Protein AF-A0A4Z0E5F1-F1 (afdb_monomer_lite)

Sequence (143 aa):
MSDILRESADPSEFDPNLLFEIGPDGLGTTLGQLQGPMLRHVFALYGIDPDHRPATPKVPTKAKLSDPFAELFSIATGVLGWSPETAYAASPAEIIEANRGRTRFVNDLLRTIFGGKPDVEPESQLDAELDRAGLAALKAMTA

Structure (mmCIF, N/CA/C/O backbone):
data_AF-A0A4Z0E5F1-F1
#
_entry.id   AF-A0A4Z0E5F1-F1
#
loop_
_atom_site.group_PDB
_atom_site.id
_atom_site.type_symbol
_atom_site.label_atom_id
_atom_site.label_alt_id
_atom_site.label_comp_id
_atom_site.label_asym_id
_atom_site.label_entity_id
_atom_site.label_seq_id
_atom_site.pdbx_PDB_ins_code
_atom_site.Cartn_x
_atom_site.Cartn_y
_atom_site.Cartn_z
_atom_site.occupancy
_atom_site.B_iso_or_equiv
_atom_site.auth_seq_id
_atom_site.auth_comp_id
_atom_site.auth_asym_id
_atom_site.auth_atom_id
_atom_site.pdbx_PDB_model_num
ATOM 1 N N . MET A 1 1 ? 15.954 -13.190 -11.487 1.00 50.66 1 MET A N 1
ATOM 2 C CA . MET A 1 1 ? 15.582 -11.832 -11.954 1.00 50.66 1 MET A CA 1
ATOM 3 C C . MET A 1 1 ? 14.896 -11.893 -13.319 1.00 50.66 1 MET A C 1
ATOM 5 O O . MET A 1 1 ? 13.860 -11.265 -13.460 1.00 50.66 1 MET A O 1
ATOM 9 N N . SER A 1 2 ? 15.381 -12.704 -14.271 1.00 51.31 2 SER A N 1
ATOM 10 C CA . SER A 1 2 ? 14.668 -12.998 -15.531 1.00 51.31 2 SER A CA 1
ATOM 11 C C . SER A 1 2 ? 13.278 -13.613 -15.319 1.00 51.31 2 SER A C 1
ATOM 13 O O . SER A 1 2 ? 12.331 -13.192 -15.969 1.00 51.31 2 SER A O 1
ATOM 15 N N . ASP A 1 3 ? 13.138 -14.542 -14.367 1.00 57.66 3 ASP A N 1
ATOM 16 C CA . ASP A 1 3 ? 11.851 -15.206 -14.092 1.00 57.66 3 ASP A CA 1
ATOM 17 C C . ASP A 1 3 ? 10.790 -14.242 -13.544 1.00 57.66 3 ASP A C 1
ATOM 19 O O . ASP A 1 3 ? 9.618 -14.359 -13.873 1.00 57.66 3 ASP A O 1
ATOM 23 N N . ILE A 1 4 ? 11.219 -13.227 -12.786 1.00 62.31 4 ILE A N 1
ATOM 24 C CA . ILE A 1 4 ? 10.333 -12.199 -12.221 1.00 62.31 4 ILE A CA 1
ATOM 25 C C . ILE A 1 4 ? 9.806 -11.276 -13.328 1.00 62.31 4 ILE A C 1
ATOM 27 O O . ILE A 1 4 ? 8.624 -10.951 -13.353 1.00 62.31 4 ILE A O 1
ATOM 31 N N . LEU A 1 5 ? 10.668 -10.889 -14.276 1.00 59.75 5 LEU A N 1
ATOM 32 C CA . LEU A 1 5 ? 10.257 -10.084 -15.430 1.00 59.75 5 LEU A CA 1
ATOM 33 C C . LEU A 1 5 ? 9.300 -10.860 -16.342 1.00 59.75 5 LEU A C 1
ATOM 35 O O . LEU A 1 5 ? 8.347 -10.277 -16.850 1.00 59.75 5 LEU A O 1
ATOM 39 N N . ARG A 1 6 ? 9.520 -12.173 -16.490 1.00 60.19 6 ARG A N 1
ATOM 40 C CA . ARG A 1 6 ? 8.672 -13.080 -17.275 1.00 60.19 6 ARG A CA 1
ATOM 41 C C . ARG A 1 6 ? 7.249 -13.192 -16.731 1.00 60.19 6 ARG A C 1
ATOM 43 O O . ARG A 1 6 ? 6.327 -13.346 -17.519 1.00 60.19 6 ARG A O 1
ATOM 50 N N . GLU A 1 7 ? 7.077 -13.128 -15.414 1.00 64.44 7 GLU A N 1
ATOM 51 C CA . GLU A 1 7 ? 5.761 -13.231 -14.771 1.00 64.44 7 GLU A CA 1
ATOM 52 C C . GLU A 1 7 ? 4.989 -11.903 -14.780 1.00 64.44 7 GLU A C 1
ATOM 54 O O . GLU A 1 7 ? 3.763 -11.899 -14.826 1.00 64.44 7 GLU A O 1
ATOM 59 N N . SER A 1 8 ? 5.695 -10.768 -14.791 1.00 56.75 8 SER A N 1
ATOM 60 C CA . SER A 1 8 ? 5.079 -9.431 -14.798 1.00 56.75 8 SER A CA 1
ATOM 61 C C . SER A 1 8 ? 4.847 -8.820 -16.184 1.00 56.75 8 SER A C 1
ATOM 63 O O . SER A 1 8 ? 4.239 -7.754 -16.282 1.00 56.75 8 SER A O 1
ATOM 65 N N . ALA A 1 9 ? 5.375 -9.432 -17.244 1.00 58.25 9 ALA A N 1
ATOM 66 C CA . ALA A 1 9 ? 5.283 -8.913 -18.602 1.00 58.25 9 ALA A CA 1
ATOM 67 C C . ALA A 1 9 ? 4.198 -9.643 -19.400 1.00 58.25 9 ALA A C 1
ATOM 69 O O . ALA A 1 9 ? 4.059 -10.862 -19.306 1.00 58.25 9 ALA A O 1
ATOM 70 N N . ASP A 1 10 ? 3.461 -8.896 -20.221 1.00 60.12 10 ASP A N 1
ATOM 71 C CA . ASP A 1 10 ? 2.545 -9.489 -21.189 1.00 60.12 10 ASP A CA 1
ATOM 72 C C . ASP A 1 10 ? 3.371 -10.246 -22.250 1.00 60.12 10 ASP A C 1
ATOM 74 O O . ASP A 1 10 ? 4.252 -9.638 -22.876 1.00 60.12 10 ASP A O 1
ATOM 78 N N . PRO A 1 11 ? 3.151 -11.557 -22.467 1.00 59.50 11 PRO A N 1
ATOM 79 C CA . PRO A 1 11 ? 3.914 -12.339 -23.439 1.00 59.50 11 PRO A CA 1
ATOM 80 C C . PRO A 1 11 ? 3.794 -11.829 -24.883 1.00 59.50 11 PRO A C 1
ATOM 82 O O . PRO A 1 11 ? 4.599 -12.228 -25.722 1.00 59.50 11 PRO A O 1
ATOM 85 N N . SER A 1 12 ? 2.834 -10.949 -25.197 1.00 59.47 12 SER A N 1
ATOM 86 C CA . SER A 1 12 ? 2.772 -10.273 -26.502 1.00 59.47 12 SER A CA 1
ATOM 87 C C . SER A 1 12 ? 3.761 -9.115 -26.665 1.00 59.47 12 SER A C 1
ATOM 89 O O . SER A 1 12 ? 3.980 -8.667 -27.788 1.00 59.47 12 SER A O 1
ATOM 91 N N . GLU A 1 13 ? 4.335 -8.605 -25.574 1.00 59.66 13 GLU A N 1
ATOM 92 C CA . GLU A 1 13 ? 5.175 -7.399 -25.572 1.00 59.66 13 GLU A CA 1
ATOM 93 C C . GLU A 1 13 ? 6.626 -7.655 -25.143 1.00 59.66 13 GLU A C 1
ATOM 95 O O . GLU A 1 13 ? 7.479 -6.782 -25.315 1.00 59.66 13 GLU A O 1
ATOM 100 N N . PHE A 1 14 ? 6.931 -8.835 -24.598 1.00 60.03 14 PHE A N 1
ATOM 101 C CA . PHE A 1 14 ? 8.255 -9.157 -24.074 1.00 60.03 14 PHE A CA 1
ATOM 102 C C . PHE A 1 14 ? 8.719 -10.549 -24.505 1.00 60.03 14 PHE A C 1
ATOM 104 O O . PHE A 1 14 ? 8.094 -11.552 -24.160 1.00 60.03 14 PHE A O 1
ATOM 111 N N . ASP A 1 15 ? 9.856 -10.615 -25.204 1.00 65.31 15 ASP A N 1
ATOM 112 C CA . ASP A 1 15 ? 10.542 -11.884 -25.439 1.00 65.31 15 ASP A CA 1
ATOM 113 C C . ASP A 1 15 ? 11.332 -12.276 -24.174 1.00 65.31 15 ASP A C 1
ATOM 115 O O . ASP A 1 15 ? 12.272 -11.578 -23.786 1.00 65.31 15 ASP A O 1
ATOM 119 N N . PRO A 1 16 ? 11.008 -13.397 -23.509 1.00 60.94 16 PRO A N 1
ATOM 120 C CA . PRO A 1 16 ? 11.736 -13.853 -22.328 1.00 60.94 16 PRO A CA 1
ATOM 121 C C . PRO A 1 16 ? 13.212 -14.202 -22.587 1.00 60.94 16 PRO A C 1
ATOM 123 O O . PRO A 1 16 ? 13.975 -14.331 -21.626 1.00 60.94 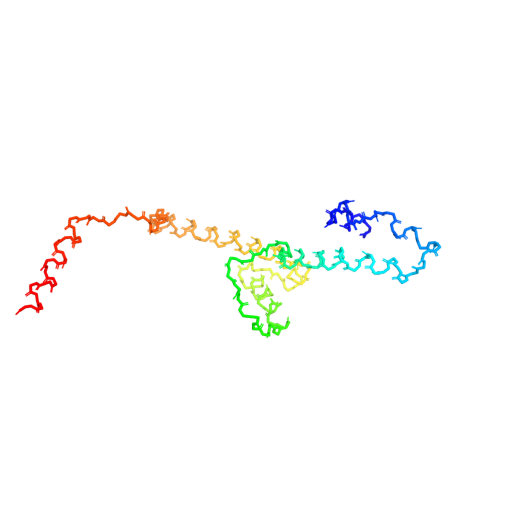16 PRO A O 1
ATOM 126 N N . ASN A 1 17 ? 13.633 -14.343 -23.846 1.00 63.91 17 ASN A N 1
ATOM 127 C CA . ASN A 1 17 ? 15.017 -14.614 -24.229 1.00 63.91 17 ASN A CA 1
ATOM 128 C C . ASN A 1 17 ? 15.845 -13.350 -24.509 1.00 63.91 17 ASN A C 1
ATOM 130 O O . ASN A 1 17 ? 17.037 -13.474 -24.787 1.00 63.91 17 ASN A O 1
ATOM 134 N N . LEU A 1 18 ? 15.281 -12.145 -24.350 1.00 64.62 18 LEU A N 1
ATOM 135 C CA . LEU A 1 18 ? 15.959 -10.875 -24.650 1.00 64.62 18 LEU A CA 1
ATOM 136 C C . LEU A 1 18 ? 17.327 -10.716 -23.964 1.00 64.62 18 LEU A C 1
ATOM 138 O O . LEU A 1 18 ? 18.261 -10.146 -24.518 1.00 64.62 18 LEU A O 1
ATOM 142 N N . LEU A 1 19 ? 17.453 -11.226 -22.733 1.00 60.19 19 LEU A N 1
ATOM 143 C CA . LEU A 1 19 ? 18.690 -11.165 -21.942 1.00 60.19 19 LEU A CA 1
ATOM 144 C C . LEU A 1 19 ? 19.780 -12.123 -22.452 1.00 60.19 19 LEU A C 1
ATOM 146 O O . LEU A 1 19 ? 20.949 -11.955 -22.112 1.00 60.19 19 LEU A O 1
ATOM 150 N N . PHE A 1 20 ? 19.403 -13.121 -23.250 1.00 61.03 20 PHE A N 1
ATOM 151 C CA . PHE A 1 20 ? 20.310 -14.064 -23.902 1.00 61.03 20 PHE A CA 1
ATOM 152 C C . PHE A 1 20 ? 20.603 -13.664 -25.357 1.00 61.03 20 PHE A C 1
ATOM 154 O O . PHE A 1 20 ? 21.629 -14.068 -25.901 1.00 61.03 20 PHE A O 1
ATOM 161 N N . GLU A 1 21 ? 19.769 -12.802 -25.947 1.00 58.47 21 GLU A N 1
ATOM 162 C CA . GLU A 1 21 ? 19.950 -12.177 -27.262 1.00 58.47 21 GLU A CA 1
ATOM 163 C C . GLU A 1 21 ? 20.731 -10.851 -27.217 1.00 58.47 21 GLU A C 1
ATOM 165 O O . GLU A 1 21 ? 20.618 -10.020 -28.114 1.00 58.47 21 GLU A O 1
ATOM 170 N N . ILE A 1 22 ? 21.671 -10.683 -26.274 1.00 55.56 22 ILE A N 1
ATOM 171 C CA . ILE A 1 22 ? 22.713 -9.622 -26.347 1.00 55.56 22 ILE A CA 1
ATOM 172 C C . ILE A 1 22 ? 23.709 -9.901 -27.509 1.00 55.56 22 ILE A C 1
ATOM 174 O O . ILE A 1 22 ? 24.846 -9.434 -27.531 1.00 55.56 22 ILE A O 1
ATOM 178 N N . GLY A 1 23 ? 23.302 -10.725 -28.477 1.00 67.69 23 GLY A N 1
ATOM 179 C CA . GLY A 1 23 ? 23.938 -10.894 -29.769 1.00 67.69 23 GLY A CA 1
ATOM 180 C C . GLY A 1 23 ? 23.649 -9.697 -30.693 1.00 67.69 23 GLY A C 1
ATOM 181 O O . GLY A 1 23 ? 23.743 -8.549 -30.262 1.00 67.69 23 GLY A O 1
ATOM 182 N N . PRO A 1 24 ? 23.366 -9.925 -31.985 1.00 56.09 24 PRO A N 1
ATOM 183 C CA . PRO A 1 24 ? 23.631 -8.974 -33.073 1.00 56.09 24 PRO A CA 1
ATOM 184 C C . PRO A 1 24 ? 22.923 -7.610 -32.984 1.00 56.09 24 PRO A C 1
ATOM 186 O O . PRO A 1 24 ? 23.399 -6.661 -33.606 1.00 56.09 24 PRO A O 1
ATOM 189 N N . ASP A 1 25 ? 21.849 -7.480 -32.205 1.00 62.22 25 ASP A N 1
ATOM 190 C CA . ASP A 1 25 ? 21.036 -6.257 -32.124 1.00 62.22 25 ASP A CA 1
ATOM 191 C C . ASP A 1 25 ? 21.588 -5.194 -31.160 1.00 62.22 25 ASP A C 1
ATOM 193 O O . ASP A 1 25 ? 21.141 -4.043 -31.169 1.00 62.22 25 ASP A O 1
ATOM 197 N N . GLY A 1 26 ? 22.614 -5.543 -30.377 1.00 66.31 26 GLY A N 1
ATOM 198 C CA . GLY A 1 26 ? 23.356 -4.619 -29.525 1.00 66.31 26 GLY A CA 1
ATOM 199 C C . GLY A 1 26 ? 22.611 -4.181 -28.258 1.00 66.31 26 GLY A C 1
ATOM 200 O O . GLY A 1 26 ? 21.388 -4.079 -28.199 1.00 66.31 26 GLY A O 1
ATOM 201 N N . LEU A 1 27 ? 23.391 -3.853 -27.224 1.00 68.88 27 LEU A N 1
ATOM 202 C CA . LEU A 1 27 ? 22.899 -3.554 -25.873 1.00 68.88 27 LEU A CA 1
ATOM 203 C C . LEU A 1 27 ? 21.816 -2.460 -25.835 1.00 68.88 27 LEU A C 1
ATOM 205 O O . LEU A 1 27 ? 20.909 -2.525 -25.013 1.00 68.88 27 LEU A O 1
ATOM 209 N N . GLY A 1 28 ? 21.904 -1.452 -26.710 1.00 69.06 28 GLY A N 1
ATOM 210 C CA . GLY A 1 28 ? 20.960 -0.331 -26.738 1.00 69.06 28 GLY A CA 1
ATOM 211 C C . GLY A 1 28 ? 19.535 -0.739 -27.120 1.00 69.06 28 GLY A C 1
ATOM 212 O O . GLY A 1 28 ? 18.579 -0.251 -26.518 1.00 69.06 28 GLY A O 1
ATOM 213 N N . THR A 1 29 ? 19.391 -1.662 -28.071 1.00 72.00 29 THR A N 1
ATOM 214 C CA . THR A 1 29 ? 18.089 -2.149 -28.552 1.00 72.00 29 THR A CA 1
ATOM 215 C C . THR A 1 29 ? 17.421 -3.015 -27.489 1.00 72.00 29 THR A C 1
ATOM 217 O O . THR A 1 29 ? 16.263 -2.787 -27.136 1.00 72.00 29 THR A O 1
ATOM 220 N N . THR A 1 30 ? 18.197 -3.917 -26.881 1.00 69.62 30 THR A N 1
ATOM 221 C CA . THR A 1 30 ? 17.765 -4.755 -25.756 1.00 69.62 30 THR A CA 1
ATOM 222 C C . THR A 1 30 ? 17.334 -3.906 -24.556 1.00 69.62 30 THR A C 1
ATOM 224 O O . THR A 1 30 ? 16.316 -4.183 -23.925 1.00 69.62 30 THR A O 1
ATOM 227 N N . LEU A 1 31 ? 18.069 -2.829 -24.246 1.00 74.50 31 LEU A N 1
ATOM 228 C CA . LEU A 1 31 ? 17.742 -1.934 -23.131 1.00 74.50 31 LEU A CA 1
ATOM 229 C C . LEU A 1 31 ? 16.443 -1.152 -23.380 1.00 74.50 31 LEU A C 1
ATOM 231 O O . LEU A 1 31 ? 15.642 -0.989 -22.459 1.00 74.50 31 LEU A O 1
ATOM 235 N N . GLY A 1 32 ? 16.214 -0.700 -24.618 1.00 77.50 32 GLY A N 1
ATOM 236 C CA . GLY A 1 32 ? 14.976 -0.021 -25.007 1.00 77.50 32 GLY A CA 1
ATOM 237 C C . GLY A 1 32 ? 13.748 -0.925 -24.884 1.00 77.50 32 GLY A C 1
ATOM 238 O O . GLY A 1 32 ? 12.707 -0.494 -24.397 1.00 77.50 32 GLY A O 1
ATOM 239 N N . GLN A 1 33 ? 13.888 -2.200 -25.244 1.00 75.25 33 GLN A N 1
ATOM 240 C CA . GLN A 1 33 ? 12.830 -3.204 -25.105 1.00 75.25 33 GLN A CA 1
ATOM 241 C C . GLN A 1 33 ? 12.569 -3.597 -23.640 1.00 75.25 33 GLN A C 1
ATOM 243 O O . GLN A 1 33 ? 11.428 -3.869 -23.277 1.00 75.25 33 GLN A O 1
ATOM 248 N N . LEU A 1 34 ? 13.587 -3.567 -22.769 1.00 77.12 34 LEU A N 1
ATOM 249 C CA . LEU A 1 34 ? 13.417 -3.837 -21.334 1.00 77.12 34 LEU A CA 1
ATOM 250 C C . LEU A 1 34 ? 12.747 -2.684 -20.572 1.00 77.12 34 LEU A C 1
ATOM 252 O O . LEU A 1 34 ? 12.178 -2.900 -19.500 1.00 77.12 34 LEU A O 1
ATOM 256 N N . GLN A 1 35 ? 12.825 -1.460 -21.100 1.00 80.31 35 GLN A N 1
ATOM 257 C CA . GLN A 1 35 ? 12.382 -0.254 -20.406 1.00 80.31 35 GLN A CA 1
ATOM 258 C C . GLN A 1 35 ? 10.892 -0.306 -20.036 1.00 80.31 35 GLN A C 1
ATOM 260 O O . GLN A 1 35 ? 10.542 -0.006 -18.895 1.00 80.31 35 GLN A O 1
ATOM 265 N N . GLY A 1 36 ? 10.024 -0.713 -20.968 1.00 78.94 36 GLY A N 1
ATOM 266 C CA . GLY A 1 36 ? 8.577 -0.830 -20.743 1.00 78.94 36 GLY A CA 1
ATOM 267 C C . GLY A 1 36 ? 8.216 -1.846 -19.649 1.00 78.94 36 GLY A C 1
ATOM 268 O O . GLY A 1 36 ? 7.591 -1.461 -18.657 1.00 78.94 36 GLY A O 1
ATOM 269 N N . PRO A 1 37 ? 8.657 -3.113 -19.765 1.00 79.88 37 PRO A N 1
ATOM 270 C CA . PRO A 1 37 ? 8.458 -4.139 -18.741 1.00 79.88 37 PRO A CA 1
ATOM 271 C C . PRO A 1 37 ? 9.008 -3.745 -17.365 1.00 79.88 37 PRO A C 1
ATOM 273 O O . PRO A 1 37 ? 8.341 -3.953 -16.354 1.00 79.88 37 PRO A O 1
ATOM 276 N N . MET A 1 38 ? 10.188 -3.115 -17.305 1.00 78.19 38 MET A N 1
ATOM 277 C CA . MET A 1 38 ? 10.747 -2.632 -16.038 1.00 78.19 38 MET A CA 1
ATOM 278 C C . MET A 1 38 ? 9.894 -1.530 -15.407 1.00 78.19 38 MET A C 1
ATOM 280 O O . MET A 1 38 ? 9.653 -1.566 -14.203 1.00 78.19 38 MET A O 1
ATOM 284 N N . LEU A 1 39 ? 9.412 -0.568 -16.197 1.00 80.62 39 LEU A N 1
ATOM 285 C CA . LEU A 1 39 ? 8.517 0.484 -15.710 1.00 80.62 39 LEU A CA 1
ATOM 286 C C . LEU A 1 39 ? 7.191 -0.084 -15.208 1.00 80.62 39 LEU A C 1
ATOM 288 O O . LEU A 1 39 ? 6.752 0.302 -14.128 1.00 80.62 39 LEU A O 1
ATOM 292 N N . ARG A 1 40 ? 6.588 -1.033 -15.934 1.00 78.88 40 ARG A N 1
ATOM 293 C CA . ARG A 1 40 ? 5.385 -1.743 -15.472 1.00 78.88 40 ARG A CA 1
ATOM 294 C C . ARG A 1 40 ? 5.627 -2.481 -14.164 1.00 78.88 40 ARG A C 1
ATOM 296 O O . ARG A 1 40 ? 4.809 -2.373 -13.259 1.00 78.88 40 ARG A O 1
ATOM 303 N N . HIS A 1 41 ? 6.755 -3.174 -14.035 1.00 75.62 41 HIS A N 1
ATOM 304 C CA . HIS A 1 41 ? 7.106 -3.866 -12.800 1.00 75.62 41 HIS A CA 1
ATOM 305 C C . HIS A 1 41 ? 7.260 -2.888 -11.629 1.00 75.62 41 HIS A C 1
ATOM 307 O O . HIS A 1 41 ? 6.713 -3.115 -10.552 1.00 75.62 41 HIS A O 1
ATOM 313 N N . VAL A 1 42 ? 7.939 -1.758 -11.848 1.00 82.31 42 VAL A N 1
ATOM 314 C CA . VAL A 1 42 ? 8.020 -0.689 -10.848 1.00 82.31 42 VAL A CA 1
ATOM 315 C C . VAL A 1 42 ? 6.622 -0.173 -10.509 1.00 82.31 42 VAL A C 1
ATOM 317 O O . VAL A 1 42 ? 6.303 -0.076 -9.336 1.00 82.31 42 VAL A O 1
ATOM 320 N N . PHE A 1 43 ? 5.743 0.092 -11.474 1.00 79.31 43 PHE A N 1
ATOM 321 C CA . PHE A 1 43 ? 4.374 0.521 -11.170 1.00 79.31 43 PHE A CA 1
ATOM 322 C C . PHE A 1 43 ? 3.584 -0.519 -10.371 1.00 79.31 43 PHE A C 1
ATOM 324 O O . PHE A 1 43 ? 2.964 -0.157 -9.370 1.00 79.31 43 PHE A O 1
ATOM 331 N N . ALA A 1 44 ? 3.698 -1.802 -10.718 1.00 72.69 44 ALA A N 1
ATOM 332 C CA . ALA A 1 44 ? 3.073 -2.896 -9.984 1.00 72.69 44 ALA A CA 1
ATOM 333 C C . ALA A 1 44 ? 3.549 -2.959 -8.521 1.00 72.69 44 ALA A C 1
ATOM 335 O O . ALA A 1 44 ? 2.728 -3.114 -7.618 1.00 72.69 44 ALA A O 1
ATOM 336 N N . LEU A 1 45 ? 4.845 -2.741 -8.255 1.00 70.31 45 LEU A N 1
ATOM 337 C CA . LEU A 1 45 ? 5.381 -2.658 -6.887 1.00 70.31 45 LEU A CA 1
ATOM 338 C C . LEU A 1 45 ? 4.783 -1.503 -6.073 1.00 70.31 45 LEU A C 1
ATOM 340 O O . LEU A 1 45 ? 4.652 -1.610 -4.855 1.00 70.31 45 LEU A O 1
ATOM 344 N N . TYR A 1 46 ? 4.407 -0.411 -6.737 1.00 69.81 46 TYR A N 1
ATOM 345 C CA . TYR A 1 46 ? 3.736 0.734 -6.119 1.00 69.81 46 TYR A CA 1
ATOM 346 C C . TYR A 1 46 ? 2.204 0.587 -6.105 1.00 69.81 46 TYR A C 1
ATOM 348 O O . TYR A 1 46 ? 1.512 1.512 -5.683 1.00 69.81 46 TYR A O 1
ATOM 356 N N . GLY A 1 47 ? 1.660 -0.550 -6.559 1.00 66.75 47 GLY A N 1
ATOM 357 C CA . GLY A 1 47 ? 0.215 -0.769 -6.679 1.00 66.75 47 GLY A CA 1
ATOM 358 C C . GLY A 1 47 ? -0.458 0.146 -7.709 1.00 66.75 47 GLY A C 1
ATOM 359 O O . GLY A 1 47 ? -1.667 0.362 -7.645 1.00 66.75 47 GLY A O 1
ATOM 360 N N . ILE A 1 48 ? 0.320 0.720 -8.628 1.00 73.69 48 ILE A N 1
ATOM 361 C CA . ILE A 1 48 ? -0.162 1.541 -9.734 1.00 73.69 48 ILE A CA 1
ATOM 362 C C . ILE A 1 48 ? -0.386 0.604 -10.919 1.00 73.69 48 ILE A C 1
ATOM 364 O O . ILE A 1 48 ? 0.561 0.006 -11.422 1.00 73.69 48 ILE A O 1
ATOM 368 N N . ASP A 1 49 ? -1.631 0.492 -11.374 1.00 73.69 49 ASP A N 1
ATOM 369 C CA . ASP A 1 49 ? -1.952 -0.156 -12.645 1.00 73.69 49 ASP A CA 1
ATOM 370 C C . ASP A 1 49 ? -1.860 0.899 -13.766 1.00 73.69 49 ASP A C 1
ATOM 372 O O . ASP A 1 49 ? -2.683 1.820 -13.802 1.00 73.69 49 ASP A O 1
ATOM 376 N N . PRO A 1 50 ? -0.847 0.829 -14.652 1.00 63.81 50 PRO A N 1
ATOM 377 C CA . PRO A 1 50 ? -0.661 1.814 -15.714 1.00 63.81 50 PRO A CA 1
ATOM 378 C C . PRO A 1 50 ? -1.750 1.754 -16.794 1.00 63.81 50 PRO A C 1
ATOM 380 O O . PRO A 1 50 ? -1.936 2.740 -17.509 1.00 63.81 50 PRO A O 1
ATOM 383 N N . ASP A 1 51 ? -2.485 0.644 -16.896 1.00 69.12 51 ASP A N 1
ATOM 384 C CA . ASP A 1 51 ? -3.578 0.457 -17.851 1.00 69.12 51 ASP A CA 1
ATOM 385 C C . ASP A 1 51 ? -4.942 0.860 -17.243 1.00 69.12 51 ASP A C 1
ATOM 387 O O . ASP A 1 51 ? -5.941 1.031 -17.954 1.00 69.12 51 ASP A O 1
ATOM 391 N N . HIS A 1 52 ? -4.981 1.128 -15.932 1.00 66.88 52 HIS A N 1
ATOM 392 C CA . HIS A 1 52 ? -6.155 1.649 -15.243 1.00 66.88 52 HIS A CA 1
ATOM 393 C C . HIS A 1 52 ? -6.372 3.133 -15.557 1.00 66.88 52 HIS A C 1
ATOM 395 O O . HIS A 1 52 ? -5.689 4.026 -15.051 1.00 66.88 52 HIS A O 1
ATOM 401 N N . ARG A 1 53 ? -7.388 3.425 -16.374 1.00 57.09 53 ARG A N 1
ATOM 402 C CA . ARG A 1 53 ? -7.797 4.801 -16.671 1.00 57.09 53 ARG A CA 1
ATOM 403 C C . ARG A 1 53 ? -8.749 5.303 -15.573 1.00 57.09 53 ARG A C 1
ATOM 405 O O . ARG A 1 53 ? -9.884 4.828 -15.515 1.00 57.09 53 ARG A O 1
ATOM 412 N N . PRO A 1 54 ? -8.352 6.264 -14.716 1.00 57.12 54 PRO A N 1
ATOM 413 C CA . PRO A 1 54 ? -9.250 6.781 -13.692 1.00 57.12 54 PRO A CA 1
ATOM 414 C C . PRO A 1 54 ? -10.435 7.507 -14.344 1.00 57.12 54 PRO A C 1
ATOM 416 O O . PRO A 1 54 ? -10.262 8.271 -15.294 1.00 57.12 54 PRO A O 1
ATOM 419 N N . ALA A 1 55 ? -11.642 7.300 -13.809 1.00 61.06 55 ALA A N 1
ATOM 420 C CA . ALA A 1 55 ? -12.882 7.896 -14.323 1.00 61.06 55 ALA A CA 1
ATOM 421 C C . ALA A 1 55 ? -12.900 9.438 -14.269 1.00 61.06 55 ALA A C 1
ATOM 423 O O . ALA A 1 55 ? -13.712 10.076 -14.936 1.00 61.06 55 ALA A O 1
ATOM 424 N N . THR A 1 56 ? -11.999 10.049 -13.495 1.00 51.88 56 THR A N 1
ATOM 425 C CA . THR A 1 56 ? -11.813 11.500 -13.430 1.00 51.88 56 THR A CA 1
ATOM 426 C C . THR A 1 56 ? -10.327 11.865 -13.512 1.00 51.88 56 THR A C 1
ATOM 428 O O . THR A 1 56 ? -9.510 11.288 -12.788 1.00 51.88 56 THR A O 1
ATOM 431 N N . PRO A 1 57 ? -9.939 12.832 -14.366 1.00 48.72 57 PRO A N 1
ATOM 432 C CA . PRO A 1 57 ? -8.567 13.309 -14.420 1.00 48.72 57 PRO A CA 1
ATOM 433 C C . PRO A 1 57 ? -8.281 14.125 -13.157 1.00 48.72 57 PRO A C 1
ATOM 435 O O . PRO A 1 57 ? -8.669 15.288 -13.044 1.00 48.72 57 PRO A O 1
ATOM 438 N N . LYS A 1 58 ? -7.603 13.520 -12.178 1.00 58.31 58 LYS A N 1
ATOM 439 C CA . LYS A 1 58 ? -6.993 14.287 -11.089 1.00 58.31 58 LYS A CA 1
ATOM 440 C C . LYS A 1 58 ? -5.857 15.112 -11.686 1.00 58.31 58 LYS A C 1
ATOM 442 O O . LYS A 1 58 ? -4.952 14.561 -12.309 1.00 58.31 58 LYS A O 1
ATOM 447 N N . VAL A 1 59 ? -5.918 16.432 -11.505 1.00 56.00 59 VAL A N 1
ATOM 448 C CA . VAL A 1 59 ? -4.809 17.336 -11.833 1.00 56.00 59 VAL A CA 1
ATOM 449 C C . VAL A 1 59 ? -3.559 16.787 -11.141 1.00 56.00 59 VAL A C 1
ATOM 451 O O . VAL A 1 59 ? -3.617 16.571 -9.929 1.00 56.00 59 VAL A O 1
ATOM 454 N N . PRO A 1 60 ? -2.456 16.525 -11.865 1.00 51.66 60 PRO A N 1
ATOM 455 C CA . PRO A 1 60 ? -1.246 16.008 -11.253 1.00 51.66 60 PRO A CA 1
ATOM 456 C C . PRO A 1 60 ? -0.652 17.105 -10.374 1.00 51.66 60 PRO A C 1
ATOM 458 O O . PRO A 1 60 ? 0.099 17.974 -10.823 1.00 51.66 60 PRO A O 1
ATOM 461 N N . THR A 1 61 ? -1.003 17.092 -9.093 1.00 56.50 61 THR A N 1
ATOM 462 C CA . THR A 1 61 ? -0.206 17.747 -8.066 1.00 56.50 61 THR A CA 1
ATOM 463 C C . THR A 1 61 ? 1.182 17.139 -8.172 1.00 56.50 61 THR A C 1
ATOM 465 O O . THR A 1 61 ? 1.313 15.918 -8.226 1.00 56.50 61 THR A O 1
ATOM 468 N N . LYS A 1 62 ? 2.221 17.975 -8.264 1.00 53.78 62 LYS A N 1
ATOM 469 C CA . LYS A 1 62 ? 3.616 17.520 -8.276 1.00 53.78 62 LYS A CA 1
ATOM 470 C C . LYS A 1 62 ? 3.875 16.751 -6.979 1.00 53.78 62 LYS A C 1
ATOM 472 O O . LYS A 1 62 ? 4.223 17.358 -5.969 1.00 53.78 62 LYS A O 1
ATOM 477 N N . ALA A 1 63 ? 3.640 15.443 -6.994 1.00 53.75 63 ALA A N 1
ATOM 478 C CA . ALA A 1 63 ? 3.888 14.573 -5.864 1.00 53.75 63 ALA A CA 1
ATOM 479 C C . ALA A 1 63 ? 5.395 14.605 -5.621 1.00 53.75 63 ALA A C 1
ATOM 481 O O . ALA A 1 63 ? 6.188 14.193 -6.470 1.00 53.75 63 ALA A O 1
ATOM 482 N N . LYS A 1 64 ? 5.811 15.183 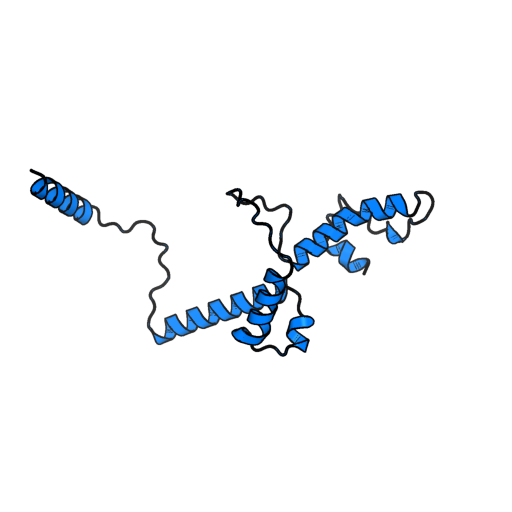-4.494 1.00 56.66 64 LYS A N 1
ATOM 483 C CA . LYS A 1 64 ? 7.198 15.064 -4.056 1.00 56.66 64 LYS A CA 1
ATOM 484 C C . LYS A 1 64 ? 7.395 13.592 -3.718 1.00 56.66 64 LYS A C 1
ATOM 486 O O . LYS A 1 64 ? 6.701 13.074 -2.856 1.00 56.66 64 LYS A O 1
ATOM 491 N N . LEU A 1 65 ? 8.331 12.924 -4.389 1.00 53.84 65 LEU A N 1
ATOM 492 C CA . LEU A 1 65 ? 8.609 11.492 -4.201 1.00 53.84 65 LEU A CA 1
ATOM 493 C C . LEU A 1 65 ? 8.920 11.121 -2.732 1.00 53.84 65 LEU A C 1
ATOM 495 O O . LEU A 1 65 ? 8.795 9.965 -2.346 1.00 53.84 65 LEU A O 1
ATOM 499 N N . SER A 1 66 ? 9.301 12.104 -1.908 1.00 57.19 66 SER A N 1
ATOM 500 C CA . SER A 1 66 ? 9.543 11.941 -0.472 1.00 57.19 66 SER A CA 1
ATOM 501 C C . SER A 1 66 ? 8.283 11.691 0.366 1.00 57.19 66 SER A C 1
ATOM 503 O O . SER A 1 66 ? 8.397 11.090 1.427 1.00 57.19 66 SER A O 1
ATOM 505 N N . ASP A 1 67 ? 7.109 12.157 -0.071 1.00 68.31 67 ASP A N 1
ATOM 506 C CA . ASP A 1 67 ? 5.850 12.020 0.684 1.00 68.31 67 ASP A CA 1
ATOM 507 C C . ASP A 1 67 ? 5.334 10.567 0.773 1.00 68.31 67 ASP A C 1
ATOM 509 O O . ASP A 1 67 ? 5.101 10.088 1.884 1.00 68.31 67 ASP A O 1
ATOM 513 N N . PRO A 1 68 ? 5.204 9.812 -0.340 1.00 77.06 68 PRO A N 1
ATOM 514 C CA . PRO A 1 68 ? 4.541 8.506 -0.303 1.00 77.06 68 PRO A CA 1
ATOM 515 C C . PRO A 1 68 ? 5.315 7.444 0.488 1.00 77.06 68 PRO A C 1
ATOM 517 O O . PRO A 1 68 ? 4.712 6.611 1.159 1.00 77.06 68 PRO A O 1
ATOM 520 N N . PHE A 1 69 ? 6.651 7.474 0.471 1.00 83.31 69 PHE A N 1
ATOM 521 C CA . PHE A 1 69 ? 7.448 6.530 1.261 1.00 83.31 69 PHE A CA 1
ATOM 522 C C . PHE A 1 69 ? 7.385 6.807 2.761 1.00 83.31 69 PHE A C 1
ATOM 524 O O . PHE A 1 69 ? 7.339 5.865 3.551 1.00 83.31 69 PHE A O 1
ATOM 531 N N . ALA A 1 70 ? 7.361 8.082 3.161 1.00 87.94 70 ALA A N 1
ATOM 532 C CA . ALA A 1 70 ? 7.212 8.449 4.564 1.00 87.94 70 ALA A CA 1
ATOM 533 C C . ALA A 1 70 ? 5.845 8.007 5.108 1.00 87.94 70 ALA A C 1
ATOM 535 O O . ALA A 1 70 ? 5.761 7.494 6.224 1.00 87.94 70 ALA A O 1
ATOM 536 N N . GLU A 1 71 ? 4.792 8.139 4.297 1.00 90.12 71 GLU A N 1
ATOM 537 C CA . GLU A 1 71 ? 3.450 7.663 4.631 1.00 90.12 71 GLU A CA 1
ATOM 538 C C . GLU A 1 71 ? 3.412 6.136 4.790 1.00 90.12 71 GLU A C 1
ATOM 540 O O . GLU A 1 71 ? 2.974 5.639 5.828 1.00 90.12 71 GLU A O 1
ATOM 545 N N . LEU A 1 72 ? 3.948 5.380 3.827 1.00 92.25 72 LEU A N 1
ATOM 546 C CA . LEU A 1 72 ? 4.011 3.914 3.904 1.00 92.25 72 LEU A CA 1
ATOM 547 C C . LEU A 1 72 ? 4.813 3.433 5.116 1.00 92.25 72 LEU A C 1
ATOM 549 O O . LEU A 1 72 ? 4.390 2.517 5.822 1.00 92.25 72 LEU A O 1
ATOM 553 N N . PHE A 1 73 ? 5.942 4.081 5.402 1.00 93.94 73 PHE A N 1
ATOM 554 C CA . PHE A 1 73 ? 6.757 3.757 6.566 1.00 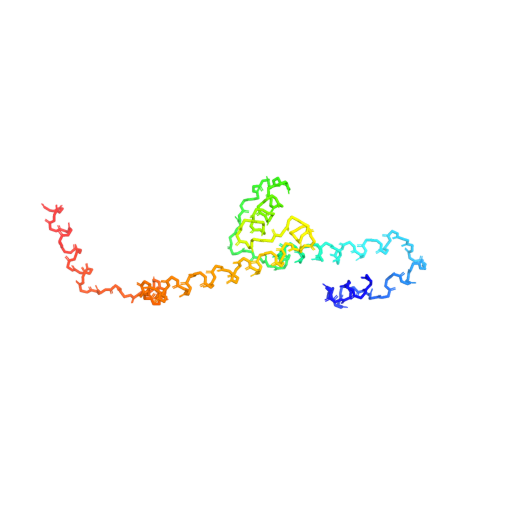93.94 73 PHE A CA 1
ATOM 555 C C . PHE A 1 73 ? 6.020 4.056 7.881 1.00 93.94 73 PHE A C 1
ATOM 557 O O . PHE A 1 73 ? 6.093 3.267 8.828 1.00 93.94 73 PHE A O 1
ATOM 564 N N . SER A 1 74 ? 5.261 5.155 7.937 1.00 93.88 74 SER A N 1
ATOM 565 C CA . SER A 1 74 ? 4.415 5.497 9.085 1.00 93.88 74 SER A CA 1
ATOM 566 C C . SER A 1 74 ? 3.278 4.492 9.283 1.00 93.88 74 SER A C 1
ATOM 568 O O . SER A 1 74 ? 3.032 4.062 10.410 1.00 93.88 74 SER A O 1
ATOM 570 N N . ILE A 1 75 ? 2.630 4.045 8.204 1.00 95.44 75 ILE A N 1
ATOM 571 C CA . ILE A 1 75 ? 1.604 2.995 8.252 1.00 95.44 75 ILE A CA 1
ATOM 572 C C . ILE A 1 75 ? 2.206 1.687 8.776 1.00 95.44 75 ILE A C 1
ATOM 574 O O . ILE A 1 75 ? 1.662 1.087 9.705 1.00 95.44 75 ILE A O 1
ATOM 578 N N . ALA A 1 76 ? 3.342 1.259 8.226 1.00 95.69 76 ALA A N 1
ATOM 579 C CA . ALA A 1 76 ? 3.973 -0.001 8.600 1.00 95.69 76 ALA A CA 1
ATOM 580 C C . ALA A 1 76 ? 4.428 -0.014 10.068 1.00 95.69 76 ALA A C 1
ATOM 582 O O . ALA A 1 76 ? 4.097 -0.931 10.818 1.00 95.69 76 ALA A O 1
ATOM 583 N N . THR A 1 77 ? 5.138 1.020 10.513 1.00 96.44 77 THR A N 1
ATOM 584 C CA . THR A 1 77 ? 5.683 1.063 11.881 1.00 96.44 77 THR A CA 1
ATOM 585 C C . THR A 1 77 ? 4.659 1.498 12.930 1.00 96.44 77 THR A C 1
ATOM 587 O O . THR A 1 77 ? 4.750 1.086 14.084 1.00 96.44 77 THR A O 1
ATOM 590 N N . GLY A 1 78 ? 3.653 2.288 12.543 1.00 94.31 78 GLY A N 1
ATOM 591 C CA . GLY A 1 78 ? 2.608 2.782 13.438 1.00 94.31 78 GLY A CA 1
ATOM 592 C C . GLY A 1 78 ? 1.369 1.891 13.479 1.00 94.31 78 GLY A C 1
ATOM 593 O O . GLY A 1 78 ? 1.015 1.359 14.528 1.00 94.31 78 GLY A O 1
ATOM 594 N N . VAL A 1 79 ? 0.685 1.729 12.343 1.00 92.06 79 VAL A N 1
ATOM 595 C CA . VAL A 1 79 ? -0.620 1.041 12.276 1.00 92.06 79 VAL A CA 1
ATOM 596 C C . VAL A 1 79 ? -0.461 -0.478 12.334 1.00 92.06 79 VAL A C 1
ATOM 598 O O . VAL A 1 79 ? -1.209 -1.161 13.044 1.00 92.06 79 VAL A O 1
ATOM 601 N N . LEU A 1 80 ? 0.507 -1.007 11.582 1.00 94.75 80 LEU A N 1
ATOM 602 C CA . LEU A 1 80 ? 0.783 -2.444 11.518 1.00 94.75 80 LEU A CA 1
ATOM 603 C C . LEU A 1 80 ? 1.703 -2.921 12.647 1.00 94.75 80 LEU A C 1
ATOM 605 O O . LEU A 1 80 ? 1.698 -4.108 12.969 1.00 94.75 80 LEU A O 1
ATOM 609 N N . GLY A 1 81 ? 2.449 -2.005 13.273 1.00 94.62 81 GLY A N 1
ATOM 610 C CA . GLY A 1 81 ? 3.372 -2.312 14.367 1.00 94.62 81 GLY A CA 1
ATOM 611 C C . GLY A 1 81 ? 4.597 -3.116 13.927 1.00 94.62 81 GLY A C 1
ATOM 612 O O . GLY A 1 81 ? 5.166 -3.856 14.728 1.00 94.62 81 GLY A O 1
ATOM 613 N N . TRP A 1 82 ? 4.982 -3.027 12.653 1.00 97.00 82 TRP A N 1
ATOM 614 C CA . TRP A 1 82 ? 6.182 -3.681 12.136 1.00 97.00 82 TRP A CA 1
ATOM 615 C C . TRP A 1 82 ? 7.450 -2.986 12.632 1.00 97.00 82 TRP A C 1
ATOM 617 O O . TRP A 1 82 ? 7.456 -1.782 12.895 1.00 97.00 82 TRP A O 1
ATOM 627 N N . SER A 1 83 ? 8.549 -3.737 12.727 1.00 97.06 83 SER A N 1
ATOM 628 C CA . SER A 1 83 ? 9.854 -3.127 12.988 1.00 97.06 83 SER A CA 1
ATOM 629 C C . SER A 1 83 ? 10.300 -2.284 11.784 1.00 97.06 83 SER A C 1
ATOM 631 O O . SER A 1 83 ? 9.911 -2.596 10.652 1.00 97.06 83 SER A O 1
ATOM 633 N N . PRO A 1 84 ? 11.138 -1.249 11.980 1.00 96.00 84 PRO A N 1
ATOM 634 C CA . PRO A 1 84 ? 11.709 -0.474 10.880 1.00 96.00 84 PRO A CA 1
ATOM 635 C C . PRO A 1 84 ? 12.361 -1.343 9.800 1.00 96.00 84 PRO A C 1
ATOM 637 O O . PRO A 1 84 ? 12.164 -1.102 8.614 1.00 96.00 84 PRO A O 1
ATOM 640 N N . GLU A 1 85 ? 13.093 -2.382 10.198 1.00 95.06 85 GLU A N 1
ATOM 641 C CA . GLU A 1 85 ? 13.776 -3.303 9.285 1.00 95.06 85 GLU A CA 1
ATOM 642 C C . GLU A 1 85 ? 12.774 -4.063 8.414 1.00 95.06 85 GLU A C 1
ATOM 644 O O . GLU A 1 85 ? 12.966 -4.190 7.207 1.00 95.06 85 GLU A O 1
ATOM 649 N N . THR A 1 86 ? 11.672 -4.513 9.016 1.00 95.38 86 THR A N 1
ATOM 650 C CA . THR A 1 86 ? 10.592 -5.206 8.303 1.00 95.38 86 THR A CA 1
ATOM 651 C C . THR A 1 86 ? 9.858 -4.252 7.362 1.00 95.38 86 THR A C 1
ATOM 653 O O . THR A 1 86 ? 9.583 -4.604 6.220 1.00 95.38 86 THR A O 1
ATOM 656 N N . ALA A 1 87 ? 9.587 -3.022 7.808 1.00 93.56 87 ALA A N 1
ATOM 657 C CA . ALA A 1 87 ? 8.933 -1.997 6.999 1.00 93.56 87 ALA A CA 1
ATOM 658 C C . ALA A 1 87 ? 9.759 -1.605 5.764 1.00 93.56 87 ALA A C 1
ATOM 660 O O . ALA A 1 87 ? 9.189 -1.410 4.697 1.00 93.56 87 ALA A O 1
ATOM 661 N N . TYR A 1 88 ? 11.088 -1.525 5.888 1.00 91.44 88 TYR A N 1
ATOM 662 C CA . TYR A 1 88 ? 11.975 -1.255 4.751 1.00 91.44 88 TYR A CA 1
ATOM 663 C C . TYR A 1 88 ? 12.126 -2.439 3.791 1.00 91.44 88 TYR A C 1
ATOM 665 O O . TYR A 1 88 ? 12.408 -2.225 2.615 1.00 91.44 88 TYR A O 1
ATOM 673 N N . ALA A 1 89 ? 11.974 -3.672 4.280 1.00 93.50 89 ALA A N 1
ATOM 674 C CA . ALA A 1 89 ? 12.035 -4.871 3.447 1.00 93.50 89 ALA A CA 1
ATOM 675 C C . ALA A 1 89 ? 10.725 -5.144 2.688 1.00 93.50 89 ALA A C 1
ATOM 677 O O . ALA A 1 89 ? 10.746 -5.843 1.677 1.00 93.50 89 ALA A O 1
ATOM 678 N N . ALA A 1 90 ? 9.604 -4.610 3.174 1.00 92.75 90 ALA A N 1
ATOM 679 C CA . ALA A 1 90 ? 8.297 -4.794 2.565 1.00 92.75 90 ALA A CA 1
ATOM 680 C C . ALA A 1 90 ? 8.099 -3.896 1.337 1.00 92.75 90 ALA A C 1
ATOM 682 O O . ALA A 1 90 ? 8.503 -2.731 1.301 1.00 92.75 90 ALA A O 1
ATOM 683 N N . SER A 1 91 ? 7.410 -4.428 0.334 1.00 92.12 91 SER A N 1
ATOM 684 C CA . SER A 1 91 ? 6.951 -3.651 -0.812 1.00 92.12 91 SER A CA 1
ATOM 685 C C . SER A 1 91 ? 5.789 -2.718 -0.426 1.00 92.12 91 SER A C 1
ATOM 687 O O . SER A 1 91 ? 4.997 -3.036 0.469 1.00 92.12 91 SER A O 1
ATOM 689 N N . PRO A 1 92 ? 5.620 -1.575 -1.121 1.00 90.19 92 PRO A N 1
ATOM 690 C CA . PRO A 1 92 ? 4.455 -0.708 -0.941 1.00 90.19 92 PRO A CA 1
ATOM 691 C C . PRO A 1 92 ? 3.121 -1.458 -1.033 1.00 90.19 92 PRO A C 1
ATOM 693 O O . PRO A 1 92 ? 2.240 -1.242 -0.203 1.00 90.19 92 PRO A O 1
ATOM 696 N N . ALA A 1 93 ? 2.987 -2.372 -1.999 1.00 88.31 93 ALA A N 1
ATOM 697 C CA . ALA A 1 93 ? 1.791 -3.191 -2.172 1.00 88.31 93 ALA A CA 1
ATOM 698 C C . ALA A 1 93 ? 1.478 -4.051 -0.933 1.00 88.31 93 ALA A C 1
ATOM 700 O O . ALA A 1 93 ? 0.336 -4.075 -0.473 1.00 88.31 93 ALA A O 1
ATOM 701 N N . GLU A 1 94 ? 2.484 -4.700 -0.339 1.00 91.06 94 GLU A N 1
ATOM 702 C CA . GLU A 1 94 ? 2.309 -5.499 0.882 1.00 91.06 94 GLU A CA 1
ATOM 703 C C . GLU A 1 94 ? 1.876 -4.642 2.073 1.00 91.06 94 GLU A C 1
ATOM 705 O O . GLU A 1 94 ? 0.976 -5.033 2.818 1.00 91.06 94 GLU A O 1
ATOM 710 N N . ILE A 1 95 ? 2.468 -3.454 2.237 1.00 94.81 95 ILE A N 1
ATOM 711 C CA . ILE A 1 95 ? 2.086 -2.508 3.295 1.00 94.81 95 ILE A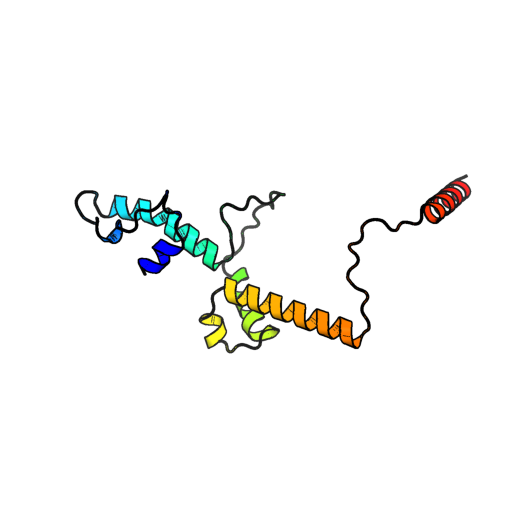 CA 1
ATOM 712 C C . ILE A 1 95 ? 0.624 -2.072 3.113 1.00 94.81 95 ILE A C 1
ATOM 714 O O . ILE A 1 95 ? -0.140 -2.041 4.081 1.00 94.81 95 ILE A O 1
ATOM 718 N N . ILE A 1 96 ? 0.213 -1.767 1.878 1.00 93.12 96 ILE A N 1
ATOM 719 C CA . ILE A 1 96 ? -1.156 -1.348 1.551 1.00 93.12 96 ILE A CA 1
ATOM 720 C C . ILE A 1 96 ? -2.161 -2.470 1.841 1.00 93.12 96 ILE A C 1
ATOM 722 O O . ILE A 1 96 ? -3.183 -2.218 2.486 1.00 93.12 96 ILE A O 1
ATOM 726 N N . GLU A 1 97 ? -1.887 -3.704 1.412 1.00 93.19 97 GLU A N 1
ATOM 727 C CA . GLU A 1 97 ? -2.785 -4.839 1.662 1.00 93.19 97 GL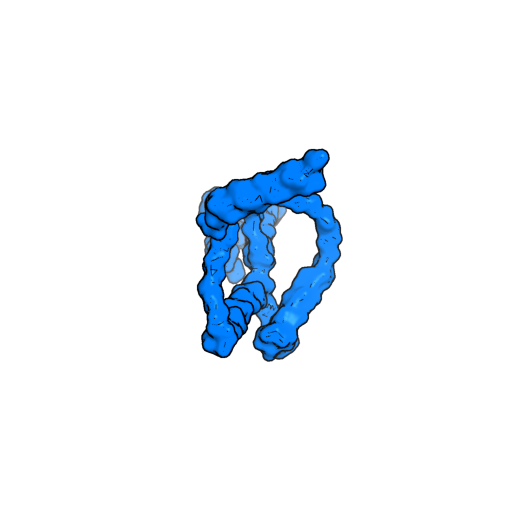U A CA 1
ATOM 728 C C . GLU A 1 97 ? -2.865 -5.197 3.150 1.00 93.19 97 GLU A C 1
ATOM 730 O O . GLU A 1 97 ? -3.960 -5.409 3.680 1.00 93.19 97 GLU A O 1
ATOM 735 N N . ALA A 1 98 ? -1.737 -5.185 3.863 1.00 94.81 98 ALA A N 1
ATOM 736 C CA . ALA A 1 98 ? -1.721 -5.411 5.303 1.00 94.81 98 ALA A CA 1
ATOM 737 C C . ALA A 1 98 ? -2.534 -4.340 6.049 1.00 94.81 98 ALA A C 1
ATOM 739 O O . ALA A 1 98 ? -3.333 -4.668 6.934 1.00 94.81 98 ALA A O 1
ATOM 740 N N . ASN A 1 99 ? -2.404 -3.068 5.657 1.00 94.19 99 ASN A N 1
ATOM 741 C CA . ASN A 1 99 ? -3.199 -1.976 6.215 1.00 94.19 99 ASN A CA 1
ATOM 742 C C . ASN A 1 99 ? -4.694 -2.166 5.936 1.00 94.19 99 ASN A C 1
ATOM 744 O O . ASN A 1 99 ? -5.510 -2.063 6.851 1.00 94.19 99 ASN A O 1
ATOM 748 N N . ARG A 1 100 ? -5.068 -2.542 4.707 1.00 92.44 100 ARG A N 1
ATOM 749 C CA . ARG A 1 100 ? -6.464 -2.834 4.350 1.00 92.44 100 ARG A CA 1
ATOM 750 C C . ARG A 1 100 ? -7.047 -3.958 5.209 1.00 92.44 100 ARG A C 1
ATOM 752 O O . ARG A 1 100 ? -8.169 -3.828 5.704 1.00 92.44 100 ARG A O 1
ATOM 759 N N . GLY A 1 101 ? -6.296 -5.040 5.412 1.00 92.25 101 GLY A N 1
ATOM 760 C CA . GLY A 1 101 ? -6.687 -6.140 6.296 1.00 92.25 101 GLY A CA 1
ATOM 761 C C . GLY A 1 101 ? -6.894 -5.677 7.740 1.00 92.25 101 GLY A C 1
ATOM 762 O O . GLY A 1 101 ? -7.914 -5.992 8.355 1.00 92.25 101 GLY A O 1
ATOM 763 N N . ARG A 1 102 ? -5.975 -4.853 8.259 1.00 92.06 102 ARG A N 1
ATOM 764 C CA . ARG A 1 102 ? -6.062 -4.261 9.601 1.00 92.06 102 ARG A CA 1
ATOM 765 C C . ARG A 1 102 ? -7.298 -3.376 9.758 1.00 92.06 102 ARG A C 1
ATOM 767 O O . ARG A 1 102 ? -8.014 -3.529 10.744 1.00 92.06 102 ARG A O 1
ATOM 774 N N . THR A 1 103 ? -7.586 -2.497 8.798 1.00 92.31 103 THR A N 1
ATOM 775 C CA . THR A 1 103 ? -8.771 -1.624 8.828 1.00 92.31 103 THR A CA 1
ATOM 776 C C . THR A 1 103 ? -10.069 -2.426 8.813 1.00 92.31 103 THR A C 1
ATOM 778 O O . THR A 1 103 ? -10.963 -2.132 9.604 1.00 92.31 103 THR A O 1
ATOM 781 N N . ARG A 1 104 ? -10.173 -3.465 7.970 1.00 91.31 104 ARG A N 1
ATOM 782 C CA . ARG A 1 104 ? -11.349 -4.355 7.948 1.00 91.31 104 ARG A CA 1
ATOM 783 C C . ARG A 1 104 ? -11.561 -5.028 9.298 1.00 91.31 104 ARG A C 1
ATOM 785 O O . ARG A 1 104 ? -12.644 -4.925 9.856 1.00 91.31 104 ARG A O 1
ATOM 792 N N . PHE A 1 105 ? -10.506 -5.611 9.863 1.00 90.56 105 PHE A N 1
ATOM 793 C CA . PHE A 1 105 ? -10.573 -6.247 11.177 1.00 90.56 105 PHE A CA 1
ATOM 794 C C . PHE A 1 105 ? -11.021 -5.276 12.279 1.00 90.56 105 PHE A C 1
ATOM 796 O O . PHE A 1 105 ? -11.879 -5.616 13.092 1.00 90.56 105 PHE A O 1
ATOM 803 N N . VAL A 1 106 ? -10.464 -4.061 12.309 1.00 89.69 106 VAL A N 1
ATOM 804 C CA . VAL A 1 106 ? -10.847 -3.041 13.298 1.00 89.69 106 VAL A CA 1
ATOM 805 C C . VAL A 1 106 ? -12.310 -2.635 13.125 1.00 89.69 106 VAL A C 1
ATOM 807 O O . VAL A 1 106 ? -13.033 -2.568 14.116 1.00 89.69 106 VAL A O 1
ATOM 810 N N . ASN A 1 107 ? -12.773 -2.423 11.892 1.00 88.38 107 ASN A N 1
ATOM 811 C CA . ASN A 1 107 ? -14.175 -2.107 11.621 1.00 88.38 107 ASN A CA 1
ATOM 812 C C . ASN A 1 107 ? -15.115 -3.244 12.038 1.00 88.38 107 ASN A C 1
ATOM 814 O O . ASN A 1 107 ? -16.129 -2.985 12.684 1.00 88.38 107 ASN A O 1
ATOM 818 N N . ASP A 1 108 ? -14.769 -4.495 11.741 1.00 88.50 108 ASP A N 1
ATOM 819 C CA . ASP A 1 108 ? -15.567 -5.660 12.134 1.00 88.50 108 ASP A CA 1
ATOM 820 C C . ASP A 1 108 ? -15.632 -5.809 13.659 1.00 88.50 108 ASP A C 1
ATOM 822 O O . ASP A 1 108 ? -16.702 -6.061 14.225 1.00 88.50 108 ASP A O 1
ATOM 826 N N . LEU A 1 109 ? -14.514 -5.581 14.352 1.00 88.62 109 LEU A N 1
ATOM 827 C CA . LEU A 1 109 ? -14.463 -5.585 15.811 1.00 88.62 109 LEU A CA 1
ATOM 828 C C . LEU A 1 109 ? -15.334 -4.471 16.406 1.00 88.62 109 LEU A C 1
ATOM 830 O O . LEU A 1 109 ? -16.131 -4.728 17.308 1.00 88.62 109 LEU A O 1
ATOM 834 N N . LEU A 1 110 ? -15.225 -3.247 15.885 1.00 88.75 110 LEU A N 1
ATOM 835 C CA . LEU A 1 110 ? -16.047 -2.118 16.322 1.00 88.75 110 LEU A CA 1
ATOM 836 C C . LEU A 1 110 ? -17.536 -2.386 16.080 1.00 88.75 110 LEU A C 1
ATOM 838 O O . LEU A 1 110 ? -18.350 -2.133 16.967 1.00 88.75 110 LEU A O 1
ATOM 842 N N . ARG A 1 111 ? -17.904 -2.964 14.932 1.00 86.25 111 ARG A N 1
ATOM 843 C CA . ARG A 1 111 ? -19.289 -3.370 14.647 1.00 86.25 111 ARG A CA 1
ATOM 844 C C . ARG A 1 111 ? -19.786 -4.430 15.623 1.00 86.25 111 ARG A C 1
ATOM 846 O O . ARG A 1 111 ? -20.924 -4.336 16.073 1.00 86.25 111 ARG A O 1
ATOM 853 N N . THR A 1 112 ? -18.934 -5.385 15.985 1.00 85.88 112 THR A N 1
ATOM 854 C CA . THR A 1 112 ? -19.266 -6.449 16.942 1.00 85.88 112 THR A CA 1
ATOM 855 C C . THR A 1 112 ? -19.494 -5.898 18.352 1.00 85.88 112 THR A C 1
ATOM 857 O O . THR A 1 112 ? -20.443 -6.298 19.017 1.00 85.88 112 THR A O 1
ATOM 860 N N . ILE A 1 113 ? -18.656 -4.961 18.807 1.00 85.75 113 ILE A N 1
ATOM 861 C CA . ILE A 1 113 ? -18.731 -4.395 20.166 1.00 85.75 113 ILE A CA 1
ATOM 862 C C . ILE A 1 113 ? -19.862 -3.369 20.291 1.00 85.75 113 ILE A C 1
ATOM 864 O O . ILE A 1 113 ? -20.585 -3.364 21.285 1.00 85.75 113 ILE A O 1
ATOM 868 N N . PHE A 1 114 ? -20.019 -2.496 19.295 1.00 83.44 114 PHE A N 1
ATOM 869 C CA . PHE A 1 114 ? -20.938 -1.355 19.359 1.00 83.44 114 PHE A CA 1
ATOM 870 C C . PHE A 1 114 ? -22.249 -1.573 18.588 1.00 83.44 114 PHE A C 1
ATOM 872 O O . PHE A 1 114 ? -23.060 -0.655 18.491 1.00 83.44 114 PHE A O 1
ATOM 879 N N . GLY A 1 115 ? -22.484 -2.778 18.055 1.00 71.56 115 GLY A N 1
ATOM 880 C CA . GLY A 1 115 ? -23.735 -3.136 17.379 1.00 71.56 115 GLY A CA 1
ATOM 881 C C . GLY A 1 115 ? -23.970 -2.374 16.072 1.00 71.56 115 GLY A C 1
ATOM 882 O O . GLY A 1 115 ? -25.111 -2.061 15.733 1.00 71.56 115 GLY A O 1
ATOM 883 N N . GLY A 1 116 ? -22.896 -2.043 15.350 1.00 60.91 116 GLY A N 1
ATOM 884 C CA . GLY A 1 116 ? -22.970 -1.273 14.111 1.00 60.91 116 GLY A CA 1
ATOM 885 C C . GLY A 1 116 ? -23.829 -1.983 13.064 1.00 60.91 116 GLY A C 1
ATOM 886 O O . GLY A 1 116 ? -23.500 -3.095 12.635 1.00 60.91 116 GLY A O 1
ATOM 887 N N . LYS A 1 117 ? -24.924 -1.329 12.646 1.00 59.34 117 LYS A N 1
ATOM 888 C CA . LYS A 1 117 ? -25.740 -1.768 11.504 1.00 59.34 117 LYS A CA 1
ATOM 889 C C . LYS A 1 117 ? -24.822 -2.010 10.295 1.00 59.34 117 LYS A C 1
ATOM 891 O O . LYS A 1 117 ? -23.819 -1.308 10.166 1.00 59.34 117 LYS A O 1
ATOM 896 N N . PRO A 1 118 ? -25.112 -3.008 9.440 1.00 57.88 118 PRO A N 1
ATOM 897 C CA . PRO A 1 118 ? -24.384 -3.148 8.185 1.00 57.88 118 PRO A CA 1
ATOM 898 C C . PRO A 1 118 ? -24.409 -1.827 7.429 1.00 57.88 118 PRO A C 1
ATOM 900 O O . PRO A 1 118 ? -25.424 -1.134 7.486 1.00 57.88 118 PRO A O 1
ATOM 903 N N . ASP A 1 119 ? -23.289 -1.492 6.779 1.00 55.38 119 ASP A N 1
ATOM 904 C CA . ASP A 1 119 ? -23.232 -0.411 5.800 1.00 55.38 119 ASP A CA 1
ATOM 905 C C . ASP A 1 119 ? -24.317 -0.695 4.764 1.00 55.38 119 ASP A C 1
ATOM 907 O O . ASP A 1 119 ? -24.171 -1.525 3.868 1.00 55.38 119 ASP A O 1
ATOM 911 N N . VAL A 1 120 ? -25.465 -0.065 4.972 1.00 47.88 120 VAL A N 1
ATOM 912 C CA . VAL A 1 120 ? -26.456 0.131 3.938 1.00 47.88 120 VAL A CA 1
ATOM 913 C C . VAL A 1 120 ? -25.825 1.219 3.090 1.00 47.88 120 VAL A C 1
ATOM 915 O O . VAL A 1 120 ? -25.640 2.338 3.574 1.00 47.88 120 VAL A O 1
ATOM 918 N N . GLU A 1 121 ? -25.422 0.875 1.867 1.00 49.66 121 GLU A N 1
ATOM 919 C CA . GLU A 1 121 ? -25.138 1.886 0.852 1.00 49.66 121 GLU A CA 1
ATOM 920 C C . GLU A 1 121 ? -26.260 2.931 0.913 1.00 49.66 121 GLU A C 1
ATOM 922 O O . GLU A 1 121 ? -27.432 2.544 0.979 1.00 49.66 121 GLU A O 1
ATOM 927 N N . PRO A 1 122 ? -25.960 4.239 0.960 1.00 44.84 122 PRO A N 1
ATOM 928 C CA . PRO A 1 122 ? -26.984 5.266 1.049 1.00 44.84 122 PRO A CA 1
ATOM 929 C C . PRO A 1 122 ? -27.665 5.430 -0.315 1.00 44.84 122 PRO A C 1
ATOM 931 O O . PRO A 1 122 ? -27.625 6.496 -0.916 1.00 44.84 122 PRO A O 1
ATOM 934 N N . GLU A 1 123 ? -28.303 4.376 -0.812 1.00 50.19 123 GLU A N 1
ATOM 935 C CA . GLU A 1 123 ? -29.188 4.426 -1.958 1.00 50.19 123 GLU A CA 1
ATOM 936 C C . GLU A 1 123 ? -30.591 3.969 -1.542 1.00 50.19 123 GLU A C 1
ATOM 938 O O . GLU A 1 123 ? -30.905 2.791 -1.392 1.00 50.19 123 GLU A O 1
ATOM 943 N N . SER A 1 124 ? -31.469 4.970 -1.429 1.00 52.94 124 SER A N 1
ATOM 944 C CA . SER A 1 124 ? -32.912 4.870 -1.690 1.00 52.94 124 SER A CA 1
ATOM 945 C C . SER A 1 124 ? -33.851 4.266 -0.633 1.00 52.94 124 SER A C 1
ATOM 947 O O . SER A 1 124 ? -34.788 3.545 -0.960 1.00 52.94 124 SER A O 1
ATOM 949 N N . GLN A 1 125 ? -33.740 4.684 0.629 1.00 50.53 125 GLN A N 1
ATOM 950 C CA . GLN A 1 125 ? -34.921 4.696 1.511 1.00 50.53 125 GLN A CA 1
ATOM 951 C C . GLN A 1 125 ? -35.228 6.116 1.987 1.00 50.53 125 GLN A C 1
ATOM 953 O O . GLN A 1 125 ? -35.186 6.430 3.172 1.00 50.53 125 GLN A O 1
ATOM 958 N N . LEU A 1 126 ? -35.513 6.989 1.019 1.00 54.66 126 LEU A N 1
ATOM 959 C CA . LEU A 1 126 ? -36.255 8.220 1.268 1.00 54.66 126 LEU A CA 1
ATOM 960 C C . LEU A 1 126 ? -37.741 7.861 1.237 1.00 54.66 126 LEU A C 1
ATOM 962 O O . LEU A 1 126 ? -38.258 7.386 0.224 1.00 54.66 126 LEU A O 1
ATOM 966 N N . ASP A 1 127 ? -38.405 8.024 2.375 1.00 65.81 127 ASP A N 1
ATOM 967 C CA . ASP A 1 127 ? -39.841 7.826 2.503 1.00 65.81 127 ASP A CA 1
ATOM 968 C C . ASP A 1 127 ? -40.563 8.949 1.740 1.00 65.81 127 ASP A C 1
ATOM 970 O O . ASP A 1 127 ? -40.540 10.113 2.145 1.00 65.81 127 ASP A O 1
ATOM 974 N N . ALA A 1 128 ? -41.170 8.614 0.597 1.00 65.06 128 ALA A N 1
ATOM 975 C CA . ALA A 1 128 ? -41.783 9.581 -0.320 1.00 65.06 128 ALA A CA 1
ATOM 976 C C . ALA A 1 128 ? -42.910 10.408 0.333 1.00 65.06 128 ALA A C 1
ATOM 978 O O . ALA A 1 128 ? -43.294 11.471 -0.170 1.00 65.06 128 ALA A O 1
ATOM 979 N N . GLU A 1 129 ? -43.455 9.925 1.449 1.00 64.75 129 GLU A N 1
ATOM 980 C CA . GLU A 1 129 ? -44.447 10.637 2.246 1.00 64.75 129 GLU A CA 1
ATOM 981 C C . GLU A 1 129 ? -43.817 11.762 3.082 1.00 64.75 129 GLU A C 1
ATOM 983 O O . GLU A 1 129 ? -44.373 12.864 3.154 1.00 64.75 129 GLU A O 1
ATOM 988 N N . LEU A 1 130 ? -42.608 11.539 3.610 1.00 68.00 130 LEU A N 1
ATOM 989 C CA . LEU A 1 130 ? -41.840 12.535 4.356 1.00 68.00 130 LEU A CA 1
ATOM 990 C C . LEU A 1 130 ? -41.416 13.704 3.452 1.00 68.00 130 LEU A C 1
ATOM 992 O O . LEU A 1 130 ? -41.529 14.865 3.850 1.00 68.00 130 LEU A O 1
ATOM 996 N N . ASP A 1 131 ? -41.030 13.412 2.206 1.00 75.56 131 ASP A N 1
ATOM 997 C CA . ASP A 1 131 ? -40.663 14.430 1.214 1.00 75.56 131 ASP A CA 1
ATOM 998 C C . ASP A 1 131 ? -41.853 15.319 0.842 1.00 75.56 131 ASP A C 1
ATOM 1000 O O . ASP A 1 131 ? -41.731 16.545 0.768 1.00 75.56 131 ASP A O 1
ATOM 1004 N N . ARG A 1 132 ? -43.043 14.734 0.649 1.00 74.62 132 ARG A N 1
ATOM 1005 C CA . ARG A 1 132 ? -44.241 15.505 0.286 1.00 74.62 132 ARG A CA 1
ATOM 1006 C C . ARG A 1 132 ? -44.699 16.405 1.434 1.00 74.62 132 ARG A C 1
ATOM 1008 O O . ARG A 1 132 ? -45.073 17.554 1.188 1.00 74.62 132 ARG A O 1
ATOM 1015 N N . ALA A 1 133 ? -44.644 15.906 2.668 1.00 78.94 133 ALA A N 1
ATOM 1016 C CA . ALA A 1 133 ? -44.977 16.678 3.861 1.00 78.94 133 ALA A CA 1
ATOM 1017 C C . ALA A 1 133 ? -43.967 17.812 4.111 1.00 78.94 133 ALA A C 1
ATOM 1019 O O . ALA A 1 133 ? -44.369 18.955 4.342 1.00 78.94 133 ALA A O 1
ATOM 1020 N N . GLY A 1 134 ? -42.665 17.533 3.989 1.00 77.25 134 GLY A N 1
ATOM 1021 C CA . GLY A 1 134 ? -41.604 18.529 4.158 1.00 77.25 134 GLY A CA 1
ATOM 1022 C C . GLY A 1 134 ? -41.659 19.639 3.107 1.00 77.25 134 GLY A C 1
ATOM 1023 O O . GLY A 1 134 ? -41.545 20.822 3.435 1.00 77.25 134 GLY A O 1
ATOM 1024 N N . LEU A 1 135 ? -41.925 19.285 1.845 1.00 78.69 135 LEU A N 1
ATOM 1025 C CA . LEU A 1 135 ? -42.033 20.261 0.760 1.00 78.69 135 LEU A CA 1
ATOM 1026 C C . LEU A 1 135 ? -43.288 21.143 0.885 1.00 78.69 135 LEU A C 1
ATOM 1028 O O . LEU A 1 135 ? -43.248 22.324 0.538 1.00 78.69 135 LEU A O 1
ATOM 1032 N N . ALA A 1 136 ? -44.400 20.597 1.391 1.00 82.62 136 ALA A N 1
ATOM 1033 C CA . ALA A 1 136 ? -45.609 21.370 1.678 1.00 82.62 136 ALA A CA 1
ATOM 1034 C C . ALA A 1 136 ? -45.387 22.369 2.827 1.00 82.62 136 ALA A C 1
ATOM 1036 O O . ALA A 1 136 ? -45.801 23.524 2.718 1.00 82.62 136 ALA A O 1
ATOM 1037 N N . ALA A 1 137 ? -44.676 21.958 3.881 1.00 83.81 137 ALA A N 1
ATOM 1038 C CA . ALA A 1 137 ? -44.324 22.833 4.998 1.00 83.81 137 ALA A CA 1
ATOM 1039 C C . ALA A 1 137 ? -43.417 23.998 4.559 1.00 83.81 137 ALA A C 1
ATOM 1041 O O . ALA A 1 137 ? -43.664 25.147 4.921 1.00 83.81 137 ALA A O 1
ATOM 1042 N N . LEU A 1 138 ? -42.423 23.731 3.704 1.00 77.88 138 LEU A N 1
ATOM 1043 C CA . LEU A 1 138 ? -41.538 24.764 3.146 1.00 77.88 138 LEU A CA 1
ATOM 1044 C C . LEU A 1 138 ? -42.285 25.780 2.270 1.00 77.88 138 LEU A C 1
ATOM 1046 O O . LEU A 1 138 ? -42.010 26.979 2.337 1.00 77.88 138 LEU A O 1
ATOM 1050 N N . LYS A 1 139 ? -43.261 25.323 1.479 1.00 81.31 139 LYS A N 1
ATOM 1051 C CA . LYS A 1 139 ? -44.116 26.213 0.678 1.00 81.31 139 LYS A CA 1
ATOM 1052 C C . LYS A 1 139 ? -45.046 27.069 1.538 1.00 81.31 139 LYS A C 1
ATOM 1054 O O . LYS A 1 139 ? -45.307 28.207 1.176 1.00 81.31 139 LYS A O 1
ATOM 1059 N N . ALA A 1 140 ? -45.511 26.554 2.674 1.00 81.50 140 ALA A N 1
ATOM 1060 C CA . ALA A 1 140 ? -46.349 27.310 3.604 1.00 81.50 140 ALA A CA 1
ATOM 1061 C C . ALA A 1 140 ? -45.570 28.369 4.407 1.00 81.50 140 ALA A C 1
ATOM 1063 O O . ALA A 1 140 ? -46.165 29.334 4.862 1.00 81.50 140 ALA A O 1
ATOM 1064 N N . MET A 1 141 ? -44.253 28.206 4.580 1.00 74.50 141 MET A N 1
ATOM 1065 C CA . MET A 1 141 ? -43.396 29.189 5.262 1.00 74.50 141 MET A CA 1
ATOM 1066 C C . MET A 1 141 ? -42.894 30.320 4.354 1.00 74.50 141 MET A C 1
ATOM 1068 O O . MET A 1 141 ? -42.324 31.289 4.850 1.00 74.50 141 MET A O 1
ATOM 1072 N N . THR A 1 142 ? -43.038 30.178 3.037 1.00 72.75 142 THR A N 1
ATOM 1073 C CA . THR A 1 142 ? -42.532 31.139 2.040 1.00 72.75 142 THR A CA 1
ATOM 1074 C C . THR A 1 142 ? -43.641 31.936 1.342 1.00 72.75 142 THR A C 1
ATOM 1076 O O . THR A 1 142 ? -43.336 32.733 0.455 1.00 72.75 142 THR A O 1
ATOM 1079 N N . ALA A 1 143 ? -44.898 31.757 1.765 1.00 51.44 143 ALA A N 1
ATOM 1080 C CA . ALA A 1 143 ? -46.064 32.568 1.402 1.00 51.44 143 ALA A CA 1
ATOM 1081 C C . ALA A 1 143 ? -46.522 33.396 2.611 1.00 51.44 143 ALA A C 1
ATOM 1083 O O . ALA A 1 143 ? -46.969 34.543 2.389 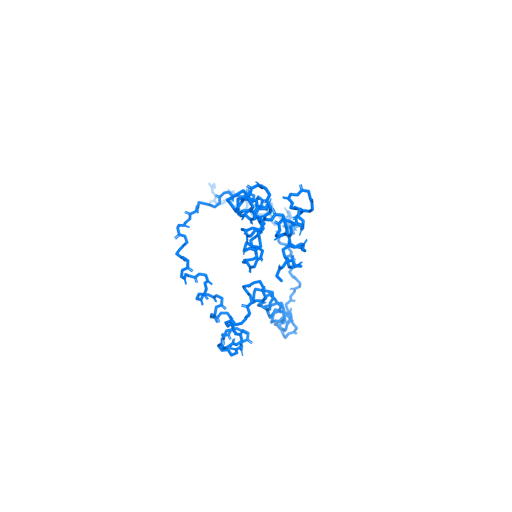1.00 51.44 143 ALA A O 1
#

Foldseek 3Di:
DLVLLVVQDDPVQDDSCLVVPCPDVHPVVSVVSVPVSVVSVVCVLQVHHPPDDDPDDDDDDPPDPVPPLVVLLCLCCPVVVHDSVVSVVDGNVRSVVSSVVSVVVVVVVCCVVVVDDPPPPPPDPDDVVVVVVVVVVVVVVVD

Secondary structure (DSSP, 8-state):
-HHHHHHHS-TTT--TTTTT--STTHHHHHHHHHHHHHHHHHHHHTT--TT---SS--------THHHHHHHHHIIIIIS---HHHHHHS-HHHHHHHHHHHHHHHHHHHHHHHTPPP---S-S---HHHHHHHHHHHHHH--

Radius of gyration: 25.67 Å; chains: 1; bounding box: 70×48×53 Å

pLDDT: mean 73.71, std 15.08, range [44.84, 97.06]